Protein AF-A0A2U3ES16-F1 (afdb_monomer_lite)

Sequence (130 aa):
MNTIPASLQTTLEQHFRARTFTLFSVMTFAPAAEIDEWKTALEDMTRTGALIGVASRTLGDLFVAPPPALLAVLKNSFSGRLFRIAHVLYCAEPEEIEVWRSSLNIMHETGLLTRVLGDMYIASIPGGAA

Secondary structure (DSSP, 8-state):
-PPPPHHHHHHIIIIITTS-EEHHHHHTT--GGGHHHHHHHHHHHHHHTSSEEEEEETTEEEEE---HHHHHHHHHHSTTS-EEHHHHHTTS-TTTHHHHHHHHHHHHHTTHHHHHHTT-EE---TT---

Foldseek 3Di:
DLDQDPQLVVLCVPPPQLHKDFLVVSLVSDDPVCNVVSVVNVVVCPVVVQWDFLDADPVHTITHRQDPQLVCCCVPPPAPAADELVVSLVSDDPVCNVSSVSNVVVCVVSCVCCVSRNPRYDDDDPPDDD

Radius of gyration: 15.58 Å; chains: 1; bounding box: 40×32×39 Å

Structure (mmCIF, N/CA/C/O backbone):
data_AF-A0A2U3ES16-F1
#
_entry.id   AF-A0A2U3ES16-F1
#
loop_
_atom_site.group_PDB
_atom_site.id
_atom_site.type_symbol
_atom_site.label_atom_id
_atom_site.label_alt_id
_atom_site.label_comp_id
_atom_site.label_asym_id
_atom_site.label_entity_id
_atom_site.label_seq_id
_atom_site.pdbx_PDB_ins_code
_atom_site.Cartn_x
_atom_site.Cartn_y
_atom_site.Cartn_z
_atom_site.occupancy
_atom_site.B_iso_or_equiv
_atom_site.auth_seq_id
_atom_site.auth_comp_id
_atom_site.auth_asym_id
_atom_site.auth_atom_id
_atom_site.pdbx_PDB_model_num
ATOM 1 N N . MET A 1 1 ? -14.504 10.357 -5.309 1.00 43.78 1 MET A N 1
ATOM 2 C CA . MET A 1 1 ? -13.083 10.163 -4.959 1.00 43.78 1 MET A CA 1
ATOM 3 C C . MET A 1 1 ? -12.942 10.627 -3.528 1.00 43.78 1 MET A C 1
ATOM 5 O O . MET A 1 1 ? -13.061 11.822 -3.304 1.00 43.78 1 MET A O 1
ATOM 9 N N . ASN A 1 2 ? -12.816 9.704 -2.574 1.00 54.44 2 ASN A N 1
ATOM 10 C CA . ASN A 1 2 ? -12.474 10.083 -1.207 1.00 54.44 2 ASN A CA 1
ATOM 11 C C . ASN A 1 2 ? -10.985 10.431 -1.202 1.00 54.44 2 ASN A C 1
ATOM 13 O O . ASN A 1 2 ? -10.151 9.612 -1.585 1.00 54.44 2 ASN A O 1
ATOM 17 N N . THR A 1 3 ? -10.675 11.679 -0.879 1.00 73.44 3 THR A N 1
ATOM 18 C CA . THR A 1 3 ? -9.303 12.167 -0.749 1.00 73.44 3 THR A CA 1
ATOM 19 C C . THR A 1 3 ? -8.677 11.513 0.481 1.00 73.44 3 THR A C 1
ATOM 21 O O . THR A 1 3 ? -9.318 11.446 1.526 1.00 73.44 3 THR A O 1
ATOM 24 N N . ILE A 1 4 ? -7.450 11.002 0.363 1.00 84.62 4 ILE A N 1
ATOM 25 C CA . ILE A 1 4 ? -6.724 10.444 1.512 1.00 84.62 4 ILE A CA 1
ATOM 26 C C . ILE A 1 4 ? -6.424 11.601 2.486 1.00 84.62 4 ILE A C 1
ATOM 28 O O . ILE A 1 4 ? -5.906 12.625 2.031 1.00 84.62 4 ILE A O 1
ATOM 32 N N . PRO A 1 5 ? -6.721 11.470 3.793 1.00 90.75 5 PRO A N 1
ATOM 33 C CA . PRO A 1 5 ? -6.403 12.503 4.776 1.00 90.75 5 PRO A CA 1
ATOM 34 C C . PRO A 1 5 ? -4.904 12.813 4.784 1.00 90.75 5 PRO A C 1
ATOM 36 O O . PRO A 1 5 ? -4.073 11.902 4.790 1.00 90.75 5 PRO A O 1
ATOM 39 N N . ALA A 1 6 ? -4.538 14.096 4.811 1.00 90.69 6 ALA A N 1
ATOM 40 C CA . ALA A 1 6 ? -3.132 14.512 4.756 1.00 90.69 6 ALA A CA 1
ATOM 41 C C . ALA A 1 6 ? -2.315 13.995 5.956 1.00 90.69 6 ALA A C 1
ATOM 43 O O . ALA A 1 6 ? -1.140 13.650 5.816 1.00 90.69 6 ALA A O 1
ATOM 44 N N . SER A 1 7 ? -2.948 13.904 7.126 1.00 93.88 7 SER A N 1
ATOM 45 C CA . SER A 1 7 ? -2.394 13.312 8.347 1.00 93.88 7 SER A CA 1
ATOM 46 C C . SER A 1 7 ? -2.068 11.828 8.156 1.00 93.88 7 SER A C 1
ATOM 48 O O . SER A 1 7 ? -0.941 11.416 8.421 1.00 93.88 7 SER A O 1
ATOM 50 N N . LEU A 1 8 ? -3.003 11.047 7.600 1.00 94.12 8 LEU A N 1
ATOM 51 C CA . LEU A 1 8 ? -2.796 9.638 7.267 1.00 94.12 8 LEU A CA 1
ATOM 52 C C . LEU A 1 8 ? -1.667 9.467 6.246 1.00 94.12 8 LEU A C 1
ATOM 54 O O . LEU A 1 8 ? -0.785 8.630 6.440 1.00 94.12 8 LEU A O 1
ATOM 58 N N . GLN A 1 9 ? -1.660 10.269 5.177 1.00 91.31 9 GLN A N 1
ATOM 59 C CA . GLN A 1 9 ? -0.596 10.224 4.173 1.00 91.31 9 GLN A CA 1
ATOM 60 C C . GLN A 1 9 ? 0.775 10.498 4.808 1.00 91.31 9 GLN A C 1
ATOM 62 O O . GLN A 1 9 ? 1.714 9.727 4.608 1.00 91.31 9 GLN A O 1
ATOM 67 N N . THR A 1 10 ? 0.867 11.535 5.640 1.00 92.31 10 THR A N 1
ATOM 68 C CA . THR A 1 10 ? 2.094 11.882 6.368 1.00 92.31 10 THR A CA 1
ATOM 69 C C . THR A 1 10 ? 2.548 10.734 7.272 1.00 92.31 10 THR A C 1
ATOM 71 O O . THR A 1 10 ? 3.722 10.370 7.270 1.00 92.31 10 THR A O 1
ATOM 74 N N . THR A 1 11 ? 1.628 10.108 8.011 1.00 94.25 11 THR A N 1
ATOM 75 C CA . THR A 1 11 ? 1.933 8.957 8.871 1.00 94.25 11 THR A CA 1
ATOM 76 C C . THR A 1 11 ? 2.461 7.766 8.072 1.00 94.25 11 THR A C 1
ATOM 78 O O . THR A 1 11 ? 3.450 7.148 8.474 1.00 94.25 11 THR A O 1
ATOM 81 N N . LEU A 1 12 ? 1.845 7.451 6.929 1.00 91.69 12 LEU A N 1
ATOM 82 C CA . LEU A 1 12 ? 2.303 6.378 6.047 1.00 91.69 12 LEU A CA 1
ATOM 83 C C . LEU A 1 12 ? 3.713 6.652 5.511 1.00 91.69 12 LEU A C 1
ATOM 85 O O . LEU A 1 12 ? 4.566 5.765 5.546 1.00 91.69 12 LEU A O 1
ATOM 89 N N . GLU A 1 13 ? 3.986 7.882 5.081 1.00 88.25 13 GLU A N 1
ATOM 90 C CA . GLU A 1 13 ? 5.294 8.288 4.563 1.00 88.25 13 GLU A CA 1
ATOM 91 C C . GLU A 1 13 ? 6.390 8.307 5.640 1.00 88.25 13 GLU A C 1
ATOM 93 O O . GLU A 1 13 ? 7.529 7.921 5.370 1.00 88.25 13 GLU A O 1
ATOM 98 N N . GLN A 1 14 ? 6.067 8.720 6.866 1.00 90.56 14 GLN A N 1
ATOM 99 C CA . GLN A 1 14 ? 7.047 8.846 7.947 1.00 90.56 14 GLN A CA 1
ATOM 100 C C . GLN A 1 14 ? 7.350 7.515 8.641 1.00 90.56 14 GLN A C 1
ATOM 102 O O . GLN A 1 14 ? 8.507 7.234 8.956 1.00 90.56 14 GLN A O 1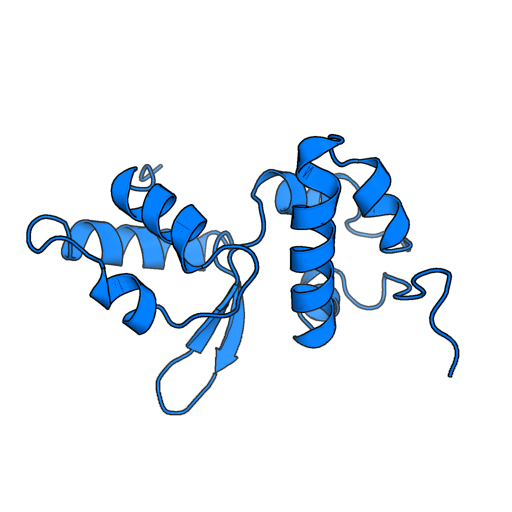
ATOM 107 N N . HIS A 1 15 ? 6.330 6.690 8.891 1.00 90.94 15 HIS A N 1
ATOM 108 C CA . HIS A 1 15 ? 6.468 5.513 9.756 1.00 90.94 15 HIS A CA 1
ATOM 109 C C . HIS A 1 15 ? 6.456 4.182 9.002 1.00 90.94 15 HIS A C 1
ATOM 111 O O . HIS A 1 15 ? 7.038 3.202 9.477 1.00 90.94 15 HIS A O 1
ATOM 117 N N . PHE A 1 16 ? 5.829 4.138 7.825 1.00 89.50 16 PHE A N 1
ATOM 118 C CA . PHE A 1 16 ? 5.506 2.886 7.133 1.00 89.50 16 PHE A CA 1
ATOM 119 C C . PHE A 1 16 ? 6.068 2.793 5.710 1.00 89.50 16 PHE A C 1
ATOM 121 O O . PHE A 1 16 ? 5.896 1.774 5.036 1.00 89.50 16 PHE A O 1
ATOM 128 N N . ARG A 1 17 ? 6.785 3.826 5.257 1.00 82.38 17 ARG A N 1
ATOM 129 C CA . ARG A 1 17 ? 7.421 3.867 3.940 1.00 82.38 17 ARG A CA 1
ATOM 130 C C . ARG A 1 17 ? 8.362 2.688 3.749 1.00 82.38 17 ARG A C 1
ATOM 132 O O . ARG A 1 17 ? 9.253 2.466 4.566 1.00 82.38 17 ARG A O 1
ATOM 139 N N . ALA A 1 18 ? 8.173 1.980 2.634 1.00 75.56 18 ALA A N 1
ATOM 140 C CA . ALA A 1 18 ? 8.962 0.810 2.260 1.00 75.56 18 ALA A CA 1
ATOM 141 C C . ALA A 1 18 ? 9.119 -0.179 3.430 1.00 75.56 18 ALA A C 1
ATOM 143 O O . ALA A 1 18 ? 10.219 -0.611 3.761 1.00 75.56 18 ALA A O 1
ATOM 144 N N . ARG A 1 19 ? 8.010 -0.495 4.107 1.00 84.25 19 ARG A N 1
ATOM 145 C CA . ARG A 1 19 ? 7.924 -1.528 5.145 1.00 84.25 19 ARG A CA 1
ATOM 146 C C . ARG A 1 19 ? 6.571 -2.220 5.057 1.00 84.25 19 ARG A C 1
ATOM 148 O O . ARG A 1 19 ? 5.601 -1.647 4.566 1.00 84.25 19 ARG A O 1
ATOM 155 N N . THR A 1 20 ? 6.501 -3.455 5.544 1.00 88.44 20 THR A N 1
ATOM 156 C CA . THR A 1 20 ? 5.217 -4.127 5.769 1.00 88.44 20 THR A CA 1
ATOM 157 C C . THR A 1 20 ? 4.599 -3.650 7.077 1.00 88.44 20 THR A C 1
ATOM 159 O O . THR A 1 20 ? 5.316 -3.510 8.069 1.00 88.44 20 THR A O 1
ATOM 162 N N . PHE A 1 21 ? 3.283 -3.484 7.118 1.00 91.88 21 PHE A N 1
ATOM 163 C CA . PHE A 1 21 ? 2.568 -3.041 8.316 1.00 91.88 21 PHE A CA 1
ATOM 164 C C . PHE A 1 21 ? 1.165 -3.633 8.396 1.00 91.88 21 PHE A C 1
ATOM 166 O O . PHE A 1 21 ? 0.649 -4.155 7.413 1.00 91.88 21 PHE A O 1
ATOM 173 N N . THR A 1 22 ? 0.535 -3.551 9.566 1.00 92.81 22 THR A N 1
ATOM 174 C CA . THR A 1 22 ? -0.890 -3.880 9.729 1.00 92.81 22 THR A CA 1
ATOM 175 C C . THR A 1 22 ? -1.713 -2.598 9.797 1.00 92.81 22 THR A C 1
ATOM 177 O O . THR A 1 22 ? -1.220 -1.572 10.274 1.00 92.81 22 THR A O 1
ATOM 180 N N . LEU A 1 23 ? -2.986 -2.641 9.389 1.00 92.56 23 LEU A N 1
ATOM 181 C CA . LEU A 1 23 ? -3.880 -1.485 9.558 1.00 92.56 23 LEU A CA 1
ATOM 182 C C . LEU A 1 23 ? -3.977 -1.073 11.032 1.00 92.56 23 LEU A C 1
ATOM 184 O O . LEU A 1 23 ? -3.962 0.111 11.342 1.00 92.56 23 LEU A O 1
ATOM 188 N N . PHE A 1 24 ? -3.961 -2.049 11.947 1.00 91.62 24 PHE A N 1
ATOM 189 C CA . PHE A 1 24 ? -3.904 -1.790 13.384 1.00 91.62 24 PHE A CA 1
ATOM 190 C C . PHE A 1 24 ? -2.696 -0.925 13.773 1.00 91.62 24 PHE A C 1
ATOM 192 O O . PHE A 1 24 ? -2.865 0.055 14.489 1.00 91.62 24 PHE A O 1
ATOM 199 N N . SER A 1 25 ? -1.497 -1.239 13.268 1.00 93.00 25 SER A N 1
ATOM 200 C CA . SER A 1 25 ? -0.296 -0.448 13.566 1.00 93.00 25 SER A CA 1
ATOM 201 C C . SER A 1 25 ? -0.352 0.975 13.009 1.00 93.00 25 SER A C 1
ATOM 203 O O . SER A 1 25 ? 0.213 1.876 13.612 1.00 93.00 25 SER A O 1
ATOM 205 N N . VAL A 1 26 ? -1.063 1.211 11.902 1.00 94.31 26 VAL A N 1
ATOM 206 C CA . VAL A 1 26 ? -1.296 2.574 11.399 1.00 94.31 26 VAL A CA 1
ATOM 207 C C . VAL A 1 26 ? -2.264 3.309 12.322 1.00 94.31 26 VAL A C 1
ATOM 209 O O . VAL A 1 26 ? -2.005 4.438 12.728 1.00 94.31 26 VAL A O 1
ATOM 212 N N . MET A 1 27 ? -3.343 2.639 12.732 1.00 93.94 27 MET A N 1
ATOM 213 C CA . MET A 1 27 ? -4.376 3.225 13.587 1.00 93.94 27 MET A CA 1
ATOM 214 C C . MET A 1 27 ? -3.876 3.642 14.975 1.00 93.94 27 MET A C 1
ATOM 216 O O . MET A 1 27 ? -4.497 4.505 15.587 1.00 93.94 27 MET A O 1
ATOM 220 N N . THR A 1 28 ? -2.747 3.118 15.473 1.00 94.81 28 THR A N 1
ATOM 221 C CA . THR A 1 28 ? -2.157 3.597 16.740 1.00 94.81 28 THR A CA 1
ATOM 222 C C . THR A 1 28 ? -1.652 5.041 16.671 1.00 94.81 28 THR A C 1
ATOM 224 O O . THR A 1 28 ? -1.409 5.641 17.714 1.00 94.81 28 THR A O 1
ATOM 227 N N . PHE A 1 29 ? -1.491 5.597 15.467 1.00 95.19 29 PHE A N 1
ATOM 228 C CA . PHE A 1 29 ? -1.104 6.992 15.240 1.00 95.19 29 PHE A CA 1
ATOM 229 C C . PHE A 1 29 ? -2.300 7.911 14.955 1.00 95.19 29 PHE A C 1
ATOM 231 O O . PHE A 1 29 ? -2.115 9.123 14.865 1.00 95.19 29 PHE A O 1
ATOM 238 N N . ALA A 1 30 ? -3.510 7.361 14.807 1.00 94.06 30 ALA A N 1
ATOM 239 C CA . ALA A 1 30 ? -4.684 8.131 14.416 1.00 94.06 30 ALA A CA 1
ATOM 240 C C . ALA A 1 30 ? -5.083 9.132 15.517 1.00 94.06 30 ALA A C 1
ATOM 242 O O . ALA A 1 30 ? -5.344 8.718 16.654 1.00 94.06 30 ALA A O 1
ATOM 243 N N . PRO A 1 31 ? -5.195 10.438 15.207 1.00 93.88 31 PRO A N 1
ATOM 244 C CA . PRO A 1 31 ? -5.818 11.393 16.113 1.00 93.88 31 PRO A CA 1
ATOM 245 C C . PRO A 1 31 ? -7.256 10.967 16.420 1.00 93.88 31 PRO A C 1
ATOM 247 O O . PRO A 1 31 ? -7.984 10.547 15.523 1.00 93.88 31 PRO A O 1
ATOM 250 N N . ALA A 1 32 ? -7.700 11.123 17.670 1.00 92.88 32 ALA A N 1
ATOM 251 C CA . ALA A 1 32 ? -9.030 10.669 18.095 1.00 92.88 32 ALA A CA 1
ATOM 252 C C . ALA A 1 32 ? -10.178 11.239 17.237 1.00 92.88 32 ALA A C 1
ATOM 254 O O . ALA A 1 32 ? -11.161 10.545 16.992 1.00 92.88 32 ALA A O 1
ATOM 255 N N . ALA A 1 33 ? -10.032 12.477 16.755 1.00 93.75 33 ALA A N 1
ATOM 256 C CA . ALA A 1 33 ? -11.014 13.146 15.902 1.00 93.75 33 ALA A CA 1
ATOM 257 C C . ALA A 1 33 ? -11.078 12.592 14.463 1.00 93.75 33 ALA A C 1
ATOM 259 O O . ALA A 1 33 ? -12.059 12.837 13.772 1.00 93.75 33 ALA A O 1
ATOM 260 N N . GLU A 1 34 ? -10.061 11.849 14.019 1.00 94.38 34 GLU A N 1
ATOM 261 C CA . GLU A 1 34 ? -9.903 11.397 12.629 1.00 94.38 34 GLU A CA 1
ATOM 262 C C . GLU A 1 34 ? -10.001 9.870 12.479 1.00 94.38 34 GLU A C 1
ATOM 264 O O . GLU A 1 34 ? -9.854 9.346 11.377 1.00 94.38 34 GLU A O 1
ATOM 269 N N . ILE A 1 35 ? -10.262 9.130 13.565 1.00 93.94 35 ILE A N 1
ATOM 270 C CA . ILE A 1 35 ? -10.270 7.656 13.569 1.00 93.94 35 ILE A CA 1
ATOM 271 C C . ILE A 1 35 ? -11.173 7.078 12.472 1.00 93.94 35 ILE A C 1
ATOM 273 O O . ILE A 1 35 ? -10.761 6.167 11.754 1.00 93.94 35 ILE A O 1
ATOM 277 N N . ASP A 1 36 ? -12.401 7.575 12.338 1.00 93.75 36 ASP A N 1
ATOM 278 C CA . ASP A 1 36 ? -13.358 7.019 11.375 1.00 93.75 36 ASP A CA 1
ATOM 279 C C . ASP A 1 36 ? -13.039 7.431 9.932 1.00 93.75 36 ASP A C 1
ATOM 281 O O . ASP A 1 36 ? -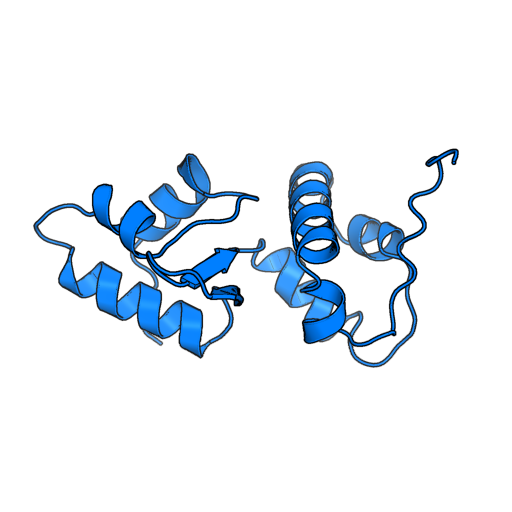13.256 6.655 8.996 1.00 93.75 36 ASP A O 1
ATOM 285 N N . GLU A 1 37 ? -12.433 8.605 9.752 1.00 93.94 37 GLU A N 1
ATOM 286 C CA . GLU A 1 37 ? -11.926 9.055 8.457 1.00 93.94 37 GLU A CA 1
ATOM 287 C C . GLU A 1 37 ? -10.746 8.186 8.007 1.00 93.94 37 GLU A C 1
ATOM 289 O O . GLU A 1 37 ? -10.723 7.707 6.873 1.00 93.94 37 GLU A O 1
ATOM 294 N N . TRP A 1 38 ? -9.812 7.888 8.916 1.00 95.62 38 TRP A N 1
ATOM 295 C CA . TRP A 1 38 ? -8.681 7.004 8.648 1.00 95.62 38 TRP A CA 1
ATOM 296 C C . TRP A 1 38 ? -9.131 5.585 8.321 1.00 95.62 38 TRP A C 1
ATOM 298 O O . TRP A 1 38 ? -8.630 5.010 7.360 1.00 95.62 38 TRP A O 1
ATOM 308 N N . LYS A 1 39 ? -10.096 5.024 9.061 1.00 93.19 39 LYS A N 1
ATOM 309 C CA . LYS A 1 39 ? -10.664 3.703 8.738 1.00 93.19 39 LYS A CA 1
ATOM 310 C C . LYS A 1 39 ? -11.229 3.679 7.322 1.00 93.19 39 LYS A C 1
ATOM 312 O O . LYS A 1 39 ? -10.847 2.822 6.531 1.00 93.19 39 LYS A O 1
ATOM 317 N N . THR A 1 40 ? -12.072 4.660 6.996 1.00 93.62 40 THR A N 1
ATOM 318 C CA . THR A 1 40 ? -12.690 4.774 5.669 1.00 93.62 40 THR A CA 1
ATOM 319 C C . THR A 1 40 ? -11.626 4.903 4.580 1.00 93.62 40 THR A C 1
ATOM 321 O O . THR A 1 40 ? -11.699 4.229 3.556 1.00 93.62 40 THR A O 1
ATOM 324 N N . ALA A 1 41 ? -10.602 5.730 4.804 1.00 93.12 41 ALA A N 1
ATOM 325 C CA . ALA A 1 41 ? -9.514 5.926 3.856 1.00 93.12 41 ALA A CA 1
ATOM 326 C C . ALA A 1 41 ? -8.669 4.658 3.668 1.00 93.12 41 ALA A C 1
ATOM 328 O O . ALA A 1 41 ? -8.375 4.291 2.534 1.00 93.12 41 ALA A O 1
ATOM 329 N N . LEU A 1 42 ? -8.313 3.959 4.749 1.00 93.00 42 LEU A N 1
ATOM 330 C CA . LEU A 1 42 ? -7.555 2.708 4.688 1.00 93.00 42 LEU A CA 1
ATOM 331 C C . LEU A 1 42 ? -8.329 1.617 3.936 1.00 93.00 42 LEU A C 1
ATOM 333 O O . LEU A 1 42 ? -7.751 0.951 3.078 1.00 93.00 42 LEU A O 1
ATOM 337 N N . GLU A 1 43 ? -9.633 1.481 4.187 1.00 91.38 43 GLU A N 1
ATOM 338 C CA . GLU A 1 43 ? -10.508 0.571 3.437 1.00 91.38 43 GLU A CA 1
ATOM 339 C C . GLU A 1 43 ? -10.548 0.924 1.941 1.00 91.38 43 GLU A C 1
ATOM 341 O O . GLU A 1 43 ? -10.397 0.045 1.083 1.00 91.38 43 GLU A O 1
ATOM 346 N N . ASP A 1 44 ? -10.679 2.212 1.606 1.00 90.81 44 ASP A N 1
ATOM 347 C CA . ASP A 1 44 ? -10.650 2.692 0.222 1.00 90.81 44 ASP A CA 1
ATOM 348 C C . ASP A 1 44 ? -9.303 2.411 -0.457 1.00 90.81 44 ASP A C 1
ATOM 350 O O . ASP A 1 44 ? -9.258 1.973 -1.612 1.00 90.81 44 ASP A O 1
ATOM 354 N N . MET A 1 45 ? -8.194 2.617 0.254 1.00 90.50 45 MET A N 1
ATOM 355 C CA . MET A 1 45 ? -6.853 2.357 -0.259 1.00 90.50 45 MET A CA 1
ATOM 356 C C . MET A 1 45 ? -6.609 0.863 -0.499 1.00 90.50 45 MET A C 1
ATOM 358 O O . MET A 1 45 ? -5.997 0.502 -1.506 1.00 90.50 45 MET A O 1
ATOM 362 N N . THR A 1 46 ? -7.109 -0.019 0.370 1.00 89.06 46 THR A N 1
ATOM 363 C CA . THR A 1 46 ? -7.067 -1.470 0.137 1.00 89.06 46 THR A CA 1
ATOM 364 C C . THR A 1 46 ? -7.911 -1.851 -1.078 1.00 89.06 46 THR A C 1
ATOM 366 O O . THR A 1 46 ? -7.444 -2.582 -1.951 1.00 89.06 46 THR A O 1
ATOM 369 N N . ARG A 1 47 ? -9.128 -1.307 -1.200 1.00 85.69 47 ARG A N 1
ATOM 370 C CA . ARG A 1 47 ? -10.039 -1.593 -2.321 1.00 85.69 47 ARG A CA 1
ATOM 371 C C . ARG A 1 47 ? -9.494 -1.127 -3.674 1.00 85.69 47 ARG A C 1
ATOM 373 O O . ARG A 1 47 ? -9.688 -1.799 -4.681 1.00 85.69 47 ARG A O 1
ATOM 380 N N . THR A 1 48 ? -8.826 0.023 -3.710 1.00 82.12 48 THR A N 1
ATOM 381 C CA . THR A 1 48 ? -8.232 0.596 -4.934 1.00 82.12 48 THR A CA 1
ATOM 382 C C . THR A 1 48 ? -6.853 0.014 -5.267 1.00 82.12 48 THR A C 1
ATOM 384 O O . THR A 1 48 ? -6.299 0.297 -6.334 1.00 82.12 48 THR A O 1
ATOM 387 N N . GLY A 1 49 ? -6.295 -0.818 -4.380 1.00 78.19 49 GLY A N 1
ATOM 388 C CA . GLY A 1 49 ? -4.969 -1.415 -4.530 1.00 78.19 49 GLY A CA 1
ATOM 389 C C . GLY A 1 49 ? -3.817 -0.431 -4.311 1.00 78.19 49 GLY A C 1
ATOM 390 O O . GLY A 1 49 ? -2.714 -0.678 -4.797 1.00 78.19 49 GLY A O 1
ATOM 391 N N . ALA A 1 50 ? -4.064 0.685 -3.619 1.00 84.69 50 ALA A N 1
ATOM 392 C CA . ALA A 1 50 ? -3.016 1.570 -3.109 1.00 84.69 50 ALA A CA 1
ATOM 393 C C . ALA A 1 50 ? -2.301 0.943 -1.898 1.00 84.69 50 ALA A C 1
ATOM 395 O O . ALA A 1 50 ? -1.089 1.088 -1.749 1.00 84.69 50 ALA A O 1
ATOM 396 N N . LEU A 1 51 ? -3.043 0.191 -1.075 1.00 88.25 51 LEU A N 1
ATOM 397 C CA . LEU A 1 51 ? -2.493 -0.754 -0.106 1.00 88.25 51 LEU A CA 1
ATOM 398 C C . LEU A 1 51 ? -2.635 -2.163 -0.652 1.00 88.25 51 LEU A C 1
ATOM 400 O O . LEU A 1 51 ? -3.731 -2.586 -1.019 1.00 88.25 51 LEU A O 1
ATOM 404 N N . ILE A 1 52 ? -1.533 -2.904 -0.676 1.00 84.56 52 ILE A N 1
ATOM 405 C CA . ILE A 1 52 ? -1.529 -4.251 -1.234 1.00 84.56 52 ILE A CA 1
ATOM 406 C C . ILE A 1 52 ? -1.273 -5.257 -0.119 1.00 84.56 52 ILE A C 1
ATOM 408 O O . ILE A 1 52 ? -0.240 -5.206 0.548 1.00 84.56 52 ILE A O 1
ATOM 412 N N . GLY A 1 53 ? -2.233 -6.160 0.088 1.00 85.50 53 GLY A N 1
ATOM 413 C CA . GLY A 1 53 ? -2.120 -7.247 1.056 1.00 85.50 53 GLY A CA 1
ATOM 414 C C . GLY A 1 53 ? -1.063 -8.261 0.619 1.00 85.50 53 GLY A C 1
ATOM 415 O O . GLY A 1 53 ? -1.135 -8.815 -0.480 1.00 85.50 53 GLY A O 1
ATOM 416 N N . VAL A 1 54 ? -0.077 -8.513 1.477 1.00 85.12 54 VAL A N 1
ATOM 417 C CA . VAL A 1 54 ? 1.039 -9.426 1.189 1.00 85.12 54 VAL A CA 1
ATOM 418 C C . VAL A 1 54 ? 0.884 -10.773 1.887 1.00 85.12 54 VAL A C 1
ATOM 420 O O . VAL A 1 54 ? 1.139 -11.814 1.280 1.00 85.12 54 VAL A O 1
ATOM 423 N N . ALA A 1 55 ? 0.388 -10.785 3.123 1.00 83.38 55 ALA A N 1
ATOM 424 C CA . ALA A 1 55 ? 0.163 -12.006 3.889 1.00 83.38 55 ALA A CA 1
ATOM 425 C C . ALA A 1 55 ? -0.946 -11.804 4.921 1.00 83.38 55 ALA A C 1
ATOM 427 O O . ALA A 1 55 ? -1.034 -10.737 5.520 1.00 83.38 55 ALA A O 1
ATOM 428 N N . SER A 1 56 ? -1.729 -12.849 5.180 1.00 85.69 56 SER A N 1
ATOM 429 C CA . SER A 1 56 ? -2.643 -12.875 6.322 1.00 85.69 56 SER A CA 1
ATOM 430 C C . SER A 1 56 ? -1.951 -13.512 7.523 1.00 85.69 56 SER A C 1
ATOM 432 O O . SER A 1 56 ? -1.247 -14.516 7.377 1.00 85.69 56 SER A O 1
ATOM 434 N N . ARG A 1 57 ? -2.098 -12.912 8.706 1.00 82.50 57 ARG A N 1
ATOM 435 C CA . ARG A 1 57 ? -1.549 -13.428 9.967 1.00 82.50 57 ARG A CA 1
ATOM 436 C C . ARG A 1 57 ? -2.617 -13.414 11.052 1.00 82.50 57 ARG A C 1
ATOM 438 O O . ARG A 1 57 ? -3.608 -12.701 10.963 1.00 82.50 57 ARG A O 1
ATOM 445 N N . THR A 1 58 ? -2.359 -14.146 12.133 1.00 78.69 58 THR A N 1
ATOM 446 C CA . THR A 1 58 ? -3.268 -14.266 13.284 1.00 78.69 58 THR A CA 1
ATOM 447 C C . THR A 1 58 ? -3.664 -12.918 13.896 1.00 78.69 58 THR A C 1
ATOM 449 O O . THR A 1 58 ? -4.766 -12.784 14.409 1.00 78.69 58 THR A O 1
ATOM 452 N N . LEU A 1 59 ? -2.776 -11.917 13.841 1.00 74.50 59 LEU A N 1
ATOM 453 C CA . LEU A 1 59 ? -2.993 -10.578 14.409 1.00 74.50 59 LEU A CA 1
ATOM 454 C C . LEU A 1 59 ? -3.392 -9.526 13.360 1.00 74.50 59 LEU A C 1
ATOM 456 O O . LEU A 1 59 ? -3.336 -8.328 13.633 1.00 74.50 59 LEU A O 1
ATOM 460 N N . GLY A 1 60 ? -3.775 -9.968 12.163 1.00 83.56 60 GLY A N 1
ATOM 461 C CA . GLY A 1 60 ? -4.209 -9.112 11.067 1.00 83.56 60 GLY A CA 1
ATOM 462 C C . GLY A 1 60 ? -3.366 -9.269 9.809 1.00 83.56 60 GLY A C 1
ATOM 463 O O . GLY A 1 60 ? -2.282 -9.860 9.810 1.00 83.56 60 GLY A O 1
ATOM 464 N N . ASP A 1 61 ? -3.891 -8.719 8.722 1.00 89.25 61 ASP A N 1
ATOM 465 C CA . ASP A 1 61 ? -3.237 -8.751 7.424 1.00 89.25 61 ASP A CA 1
ATOM 466 C C . ASP A 1 61 ? -2.065 -7.768 7.373 1.00 89.25 61 ASP A C 1
ATOM 468 O O . ASP A 1 61 ? -2.112 -6.656 7.911 1.00 89.25 61 ASP A O 1
ATOM 472 N N . LEU A 1 62 ? -0.995 -8.206 6.717 1.00 90.44 62 LEU A N 1
ATOM 473 C CA . LEU A 1 62 ? 0.145 -7.379 6.375 1.00 90.44 62 LEU A CA 1
ATOM 474 C C . LEU A 1 62 ? -0.084 -6.726 5.023 1.00 90.44 62 LEU A C 1
ATOM 476 O O . LEU A 1 62 ? -0.400 -7.394 4.037 1.00 90.44 62 LEU A O 1
ATOM 480 N N . PHE A 1 63 ? 0.180 -5.431 4.982 1.00 90.56 63 PHE A N 1
ATOM 481 C CA . PHE A 1 63 ? 0.095 -4.586 3.810 1.00 90.56 63 PHE A CA 1
ATOM 482 C C . PHE A 1 63 ? 1.445 -3.961 3.509 1.00 90.56 63 PHE A C 1
ATOM 484 O O . PHE A 1 63 ? 2.292 -3.798 4.390 1.00 90.56 63 PHE A O 1
ATOM 491 N N . VAL A 1 64 ? 1.610 -3.573 2.253 1.00 88.44 64 VAL A N 1
ATOM 492 C CA . VAL A 1 64 ? 2.628 -2.621 1.817 1.00 88.44 64 VAL A CA 1
ATOM 493 C C . VAL A 1 64 ? 1.943 -1.451 1.123 1.00 88.44 64 VAL A C 1
ATOM 495 O O . VAL A 1 64 ? 0.912 -1.631 0.469 1.00 88.44 64 VAL A O 1
ATOM 498 N N . ALA A 1 65 ? 2.539 -0.268 1.248 1.00 88.31 65 ALA A N 1
ATOM 499 C CA . ALA A 1 65 ? 2.160 0.937 0.517 1.00 88.31 65 ALA A CA 1
ATOM 500 C C . ALA A 1 65 ? 3.313 1.324 -0.422 1.00 88.31 65 ALA A C 1
ATOM 502 O O . ALA A 1 65 ? 4.228 2.041 -0.003 1.00 88.31 65 ALA A O 1
ATOM 503 N N . PRO A 1 66 ? 3.351 0.805 -1.661 1.00 83.94 66 PRO A N 1
ATOM 504 C CA . PRO A 1 66 ? 4.386 1.190 -2.607 1.00 83.94 66 PRO A CA 1
ATOM 505 C C . PRO A 1 66 ? 4.183 2.650 -3.047 1.00 83.94 66 PRO A C 1
ATOM 507 O O . PRO A 1 66 ? 3.045 3.127 -3.065 1.00 83.94 66 PRO A O 1
ATOM 510 N N . PRO A 1 67 ? 5.250 3.361 -3.450 1.00 84.88 67 PRO A N 1
ATOM 511 C CA . PRO A 1 67 ? 5.132 4.710 -3.987 1.00 84.88 67 PRO A CA 1
ATOM 512 C C . PRO A 1 67 ? 4.100 4.771 -5.128 1.00 84.88 67 PRO A C 1
ATOM 514 O O . PRO A 1 67 ? 4.151 3.928 -6.031 1.00 84.88 67 PRO A O 1
ATOM 517 N N . PRO A 1 68 ? 3.190 5.763 -5.145 1.00 82.25 68 PRO A N 1
ATOM 518 C CA . PRO A 1 68 ? 2.191 5.887 -6.207 1.00 82.25 68 PRO A CA 1
ATOM 519 C C . PRO A 1 68 ? 2.809 5.963 -7.609 1.00 82.25 68 PRO A C 1
ATOM 521 O O . PRO A 1 68 ? 2.302 5.331 -8.536 1.00 82.25 68 PRO A O 1
ATOM 524 N N . ALA A 1 69 ? 3.937 6.668 -7.750 1.00 85.31 69 ALA A N 1
ATOM 525 C CA . ALA A 1 69 ? 4.684 6.766 -9.003 1.00 85.31 69 ALA A CA 1
ATOM 526 C C . ALA A 1 69 ? 5.220 5.398 -9.465 1.00 85.31 69 ALA A C 1
ATOM 528 O O . ALA A 1 69 ? 5.033 5.020 -10.623 1.00 85.31 69 ALA A O 1
ATOM 529 N N . LEU A 1 70 ? 5.767 4.598 -8.540 1.00 86.00 70 LEU A N 1
ATOM 530 C CA . LEU A 1 70 ? 6.203 3.229 -8.823 1.00 86.00 70 LEU A CA 1
ATOM 531 C C . LEU A 1 70 ? 5.029 2.358 -9.296 1.00 86.00 70 LEU A C 1
ATOM 533 O O . LEU A 1 70 ? 5.151 1.651 -10.295 1.00 86.00 70 LEU A O 1
ATOM 537 N N . LEU A 1 71 ? 3.877 2.416 -8.617 1.00 80.62 71 LEU A N 1
ATOM 538 C CA . LEU A 1 71 ? 2.687 1.662 -9.031 1.00 80.62 71 LEU A CA 1
ATOM 539 C C . LEU A 1 71 ? 2.190 2.077 -10.416 1.00 80.62 71 LEU A C 1
ATOM 541 O O . LEU A 1 71 ? 1.808 1.212 -11.205 1.00 80.62 71 LEU A O 1
ATOM 545 N N . ALA A 1 72 ? 2.196 3.375 -10.716 1.00 83.19 72 ALA A N 1
ATOM 546 C CA . ALA A 1 72 ? 1.811 3.885 -12.025 1.00 83.19 72 ALA A CA 1
ATOM 547 C C . ALA A 1 72 ? 2.748 3.358 -13.121 1.00 83.19 72 ALA A C 1
ATOM 549 O O . ALA A 1 72 ? 2.271 2.860 -14.141 1.00 83.19 72 ALA A O 1
ATOM 550 N N . VAL A 1 73 ? 4.064 3.381 -12.890 1.00 85.44 73 VAL A N 1
ATOM 551 C CA . VAL A 1 73 ? 5.057 2.839 -13.828 1.00 85.44 73 VAL A CA 1
ATOM 552 C C . VAL A 1 73 ? 4.883 1.335 -14.024 1.00 85.44 73 VAL A C 1
ATOM 554 O O . VAL A 1 73 ? 4.840 0.870 -15.162 1.00 85.44 73 VAL A O 1
ATOM 557 N N . LEU A 1 74 ? 4.721 0.564 -12.946 1.00 80.31 74 LEU A N 1
ATOM 558 C CA . LEU A 1 74 ? 4.511 -0.882 -13.040 1.00 80.31 74 LEU A CA 1
ATOM 559 C C . LEU A 1 74 ? 3.246 -1.228 -13.840 1.00 80.31 74 LEU A C 1
ATOM 561 O O . LEU A 1 74 ? 3.289 -2.099 -14.708 1.00 80.31 74 LEU A O 1
ATOM 565 N N . LYS A 1 75 ? 2.134 -0.524 -13.594 1.00 76.81 75 LYS A N 1
ATOM 566 C CA . LYS A 1 75 ? 0.863 -0.751 -14.302 1.00 76.81 75 LYS A CA 1
ATOM 567 C C . LYS A 1 75 ? 0.926 -0.335 -15.773 1.00 76.81 75 LYS A C 1
ATOM 569 O O . LYS A 1 75 ? 0.449 -1.080 -16.624 1.00 76.81 75 LYS A O 1
ATOM 574 N N . ASN A 1 76 ? 1.504 0.825 -16.077 1.00 80.12 76 ASN A N 1
ATOM 575 C CA . ASN A 1 76 ? 1.430 1.417 -17.416 1.00 80.12 76 ASN A CA 1
ATOM 576 C C . ASN A 1 76 ? 2.546 0.945 -18.354 1.00 80.12 76 ASN A C 1
ATOM 578 O O . ASN A 1 76 ? 2.314 0.800 -19.551 1.00 80.12 76 ASN A O 1
ATOM 582 N N . SER A 1 77 ? 3.747 0.710 -17.823 1.00 77.81 77 SER A N 1
ATOM 583 C CA . SER A 1 77 ? 4.949 0.480 -18.637 1.00 77.81 77 SER A CA 1
ATOM 584 C C . SER A 1 77 ? 5.406 -0.977 -18.651 1.00 77.81 77 SER A C 1
ATOM 586 O O . SER A 1 77 ? 6.138 -1.378 -19.555 1.00 77.81 77 SER A O 1
ATOM 588 N N . PHE A 1 78 ? 4.985 -1.772 -17.665 1.00 74.69 78 PHE A N 1
ATOM 589 C CA . PHE A 1 78 ? 5.518 -3.118 -17.441 1.00 74.69 78 PHE A CA 1
ATOM 590 C C . PHE A 1 78 ? 4.447 -4.212 -17.323 1.00 74.69 78 PHE A C 1
ATOM 592 O O . PHE A 1 78 ? 4.781 -5.385 -17.152 1.00 74.69 78 PHE A O 1
ATOM 599 N N . SER A 1 79 ? 3.163 -3.875 -17.472 1.00 67.81 79 SER A N 1
ATOM 600 C CA . SER A 1 79 ? 2.104 -4.881 -17.550 1.00 67.81 79 SER A CA 1
ATOM 601 C C . SER A 1 79 ? 2.163 -5.641 -18.887 1.00 67.81 79 SER A C 1
ATOM 603 O O . SER A 1 79 ? 2.272 -5.056 -19.965 1.00 67.81 79 SER A O 1
ATOM 605 N N . GLY A 1 80 ? 2.121 -6.976 -18.828 1.00 65.50 80 GLY A N 1
ATOM 606 C CA . GLY A 1 80 ? 2.003 -7.834 -20.016 1.00 65.50 80 GLY A CA 1
ATOM 607 C C . GLY A 1 80 ? 3.282 -8.059 -20.835 1.00 65.50 80 GLY A C 1
ATOM 608 O O . GLY A 1 80 ? 3.187 -8.536 -21.966 1.00 65.50 80 GLY A O 1
ATOM 609 N N . ARG A 1 81 ? 4.474 -7.718 -20.321 1.00 68.62 81 ARG A N 1
ATOM 610 C CA . ARG A 1 81 ? 5.764 -7.959 -20.999 1.00 68.62 81 ARG A CA 1
ATOM 611 C C . ARG A 1 81 ? 6.836 -8.402 -20.010 1.00 68.62 81 ARG A C 1
ATOM 613 O O . ARG A 1 81 ? 6.824 -7.967 -18.870 1.00 68.62 81 ARG A O 1
ATOM 620 N N . LEU A 1 82 ? 7.789 -9.217 -20.469 1.00 70.69 82 LEU A N 1
ATOM 621 C CA . LEU A 1 82 ? 8.966 -9.604 -19.685 1.00 70.69 82 LEU A CA 1
ATOM 622 C C . LEU A 1 82 ? 9.902 -8.408 -19.469 1.00 70.69 82 LEU A C 1
ATOM 624 O O . LEU A 1 82 ? 10.307 -7.759 -20.435 1.00 70.69 82 LEU A O 1
ATOM 628 N N . PHE A 1 83 ? 10.302 -8.149 -18.224 1.00 72.44 83 PHE A N 1
ATOM 629 C CA . PHE A 1 83 ? 11.252 -7.081 -17.902 1.00 72.44 83 PHE A CA 1
ATOM 630 C C . PHE A 1 83 ? 12.213 -7.448 -16.762 1.00 72.44 83 PHE A C 1
ATOM 632 O O . PHE A 1 83 ? 12.030 -8.424 -16.038 1.00 72.44 83 PHE A O 1
ATOM 639 N N . ARG A 1 84 ? 13.288 -6.668 -16.608 1.00 75.56 84 ARG A N 1
ATOM 640 C CA . ARG A 1 84 ? 14.208 -6.773 -15.464 1.00 75.56 84 ARG A CA 1
ATOM 641 C C . ARG A 1 84 ? 13.820 -5.737 -14.423 1.00 75.56 84 ARG A C 1
ATOM 643 O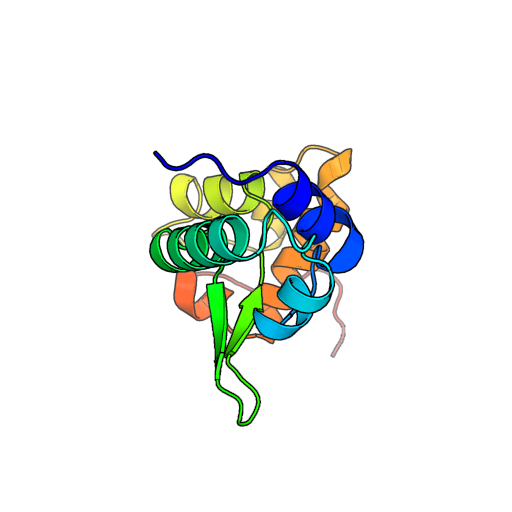 O . ARG A 1 84 ? 13.564 -4.599 -14.800 1.00 75.56 84 ARG A O 1
ATOM 650 N N . ILE A 1 85 ? 13.868 -6.078 -13.133 1.00 72.00 85 ILE A N 1
ATOM 651 C CA . ILE A 1 85 ? 13.574 -5.116 -12.048 1.00 72.00 85 ILE A CA 1
ATOM 652 C C . ILE A 1 85 ? 14.436 -3.846 -12.180 1.00 72.00 85 ILE A C 1
ATOM 654 O O . ILE A 1 85 ? 13.940 -2.739 -11.994 1.00 72.00 85 ILE A O 1
ATOM 658 N N . ALA A 1 86 ? 15.696 -3.989 -12.608 1.00 76.12 86 ALA A N 1
ATOM 659 C CA . ALA A 1 86 ? 16.587 -2.861 -12.884 1.00 76.12 86 ALA A CA 1
ATOM 660 C C . ALA A 1 86 ? 16.020 -1.861 -13.913 1.00 76.12 86 ALA A C 1
ATOM 662 O O . ALA A 1 86 ? 16.301 -0.673 -13.816 1.00 76.12 86 ALA A O 1
ATOM 663 N N . HIS A 1 87 ? 15.192 -2.310 -14.864 1.00 82.44 87 HIS A N 1
ATOM 664 C CA . HIS A 1 87 ? 14.564 -1.423 -15.844 1.00 82.44 87 HIS A CA 1
ATOM 665 C C . HIS A 1 87 ? 13.507 -0.508 -15.231 1.00 82.44 87 HIS A C 1
ATOM 667 O O . HIS A 1 87 ? 13.313 0.595 -15.727 1.00 82.44 87 HIS A O 1
ATOM 673 N N . VAL A 1 88 ? 12.863 -0.932 -14.141 1.00 83.31 88 VAL A N 1
ATOM 674 C CA . VAL A 1 88 ? 11.902 -0.087 -13.421 1.00 83.31 88 VAL A CA 1
ATOM 675 C C . VAL A 1 88 ? 12.621 1.089 -12.765 1.00 83.31 88 VAL A C 1
ATOM 677 O O . VAL A 1 88 ? 12.109 2.202 -12.776 1.00 83.31 88 VAL A O 1
ATOM 680 N N . LEU A 1 89 ? 13.835 0.865 -12.251 1.00 85.25 89 LEU A N 1
ATOM 681 C CA . LEU A 1 89 ? 14.635 1.913 -11.613 1.00 85.25 89 LEU A CA 1
ATOM 682 C C . LEU A 1 89 ? 15.119 2.987 -12.597 1.00 85.25 89 LEU A C 1
ATOM 684 O O . LEU A 1 89 ? 15.361 4.106 -12.167 1.00 85.25 89 LEU A O 1
ATOM 688 N N . TYR A 1 90 ? 15.216 2.692 -13.900 1.00 86.12 90 TYR A N 1
ATOM 689 C CA . TYR A 1 90 ? 15.517 3.717 -14.912 1.00 86.12 90 TYR A CA 1
ATOM 690 C C . TYR A 1 90 ? 14.360 4.696 -15.147 1.00 86.12 90 TYR A C 1
ATOM 692 O O . TYR A 1 90 ? 14.567 5.728 -15.776 1.00 86.12 90 TYR A O 1
ATOM 700 N N . CYS A 1 91 ? 13.154 4.376 -14.674 1.00 85.06 91 CYS A N 1
ATOM 701 C CA . CYS A 1 91 ? 11.998 5.266 -14.750 1.00 85.06 91 CYS A CA 1
ATOM 702 C C . CYS A 1 91 ? 11.839 6.151 -13.504 1.00 85.06 91 CYS A C 1
ATOM 704 O O . CYS A 1 91 ? 10.899 6.939 -13.468 1.00 85.06 91 CYS A O 1
ATOM 706 N N . ALA A 1 92 ? 12.689 5.983 -12.487 1.00 86.12 92 ALA A N 1
ATOM 707 C CA . ALA A 1 92 ? 12.646 6.776 -11.266 1.00 86.12 92 ALA A CA 1
ATOM 708 C C . ALA A 1 92 ? 13.437 8.076 -11.444 1.00 86.12 92 ALA A C 1
ATOM 710 O O . ALA A 1 92 ? 14.534 8.058 -12.009 1.00 86.12 92 ALA A O 1
ATOM 711 N N . GLU A 1 93 ? 12.923 9.176 -10.893 1.00 87.88 93 GLU A N 1
ATOM 712 C CA . GLU A 1 93 ? 13.738 10.376 -10.697 1.00 87.88 93 GLU A CA 1
ATOM 713 C C . GLU A 1 93 ? 14.901 10.064 -9.731 1.00 87.88 93 GLU A C 1
ATOM 715 O O . GLU A 1 93 ? 14.759 9.181 -8.871 1.00 87.88 93 GLU A O 1
ATOM 720 N N . PRO A 1 94 ? 16.063 10.742 -9.832 1.00 86.50 94 PRO A N 1
ATOM 721 C CA . PRO A 1 94 ? 17.250 10.427 -9.030 1.00 86.50 94 PRO A CA 1
ATOM 722 C C . PRO A 1 94 ? 16.991 10.328 -7.518 1.00 86.50 94 PRO A C 1
ATOM 724 O O . PRO A 1 94 ? 17.521 9.439 -6.850 1.00 86.50 94 PRO A O 1
ATOM 727 N N . GLU A 1 95 ? 16.145 11.205 -6.982 1.00 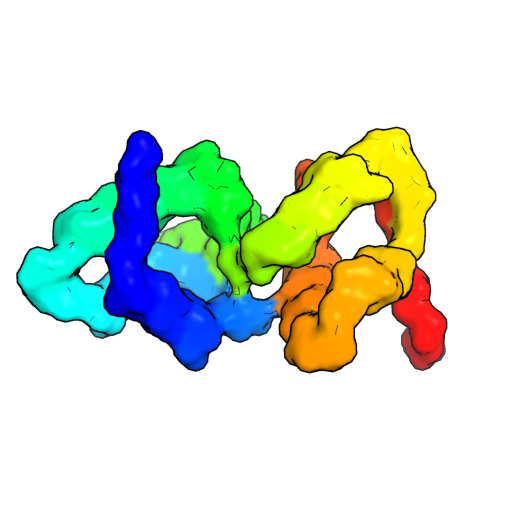87.62 95 GLU A N 1
ATOM 728 C CA . GLU A 1 95 ? 15.728 11.245 -5.579 1.00 87.62 95 GLU A CA 1
ATOM 729 C C . GLU A 1 95 ? 14.801 10.088 -5.161 1.00 87.62 95 GLU A C 1
ATOM 731 O O . GLU A 1 95 ? 14.681 9.779 -3.973 1.00 87.62 95 GLU A O 1
ATOM 736 N N . GLU A 1 96 ? 14.160 9.419 -6.119 1.00 85.88 96 GLU A N 1
ATOM 737 C CA . GLU A 1 96 ? 13.214 8.331 -5.878 1.00 85.88 96 GLU A CA 1
ATOM 738 C C . GLU A 1 96 ? 13.856 6.940 -5.976 1.00 85.88 96 GLU A C 1
ATOM 740 O O . GLU A 1 96 ? 13.294 5.972 -5.453 1.00 85.88 96 GLU A O 1
ATOM 745 N N . ILE A 1 97 ? 15.040 6.826 -6.597 1.00 86.00 97 ILE A N 1
ATOM 746 C CA . ILE A 1 97 ? 15.697 5.546 -6.925 1.00 86.00 97 ILE A CA 1
ATOM 747 C C . ILE A 1 97 ? 15.794 4.615 -5.713 1.00 86.00 97 ILE A C 1
ATOM 749 O O . ILE A 1 97 ? 15.403 3.448 -5.794 1.00 86.00 97 ILE A O 1
ATOM 753 N N . GLU A 1 98 ? 16.304 5.102 -4.580 1.00 85.31 98 GLU A N 1
ATOM 754 C CA . GLU A 1 98 ? 16.504 4.263 -3.388 1.00 85.31 98 GLU A CA 1
ATOM 755 C C . GLU A 1 98 ? 15.177 3.781 -2.793 1.00 85.31 98 GLU A C 1
ATOM 757 O O . GLU A 1 98 ? 15.048 2.651 -2.319 1.00 85.31 98 GLU A O 1
ATOM 762 N N . VAL A 1 99 ? 14.151 4.622 -2.879 1.00 85.31 99 VAL A N 1
ATOM 763 C CA . VAL A 1 99 ? 12.818 4.355 -2.335 1.00 85.31 99 VAL A CA 1
ATOM 764 C C . VAL A 1 99 ? 12.106 3.319 -3.190 1.00 85.31 99 VAL A C 1
ATOM 766 O O . VAL A 1 99 ? 11.493 2.384 -2.666 1.00 85.31 99 VAL A O 1
ATOM 769 N N . TRP A 1 100 ? 12.212 3.460 -4.509 1.00 87.44 100 TRP A N 1
ATOM 770 C CA . TRP A 1 100 ? 11.689 2.488 -5.45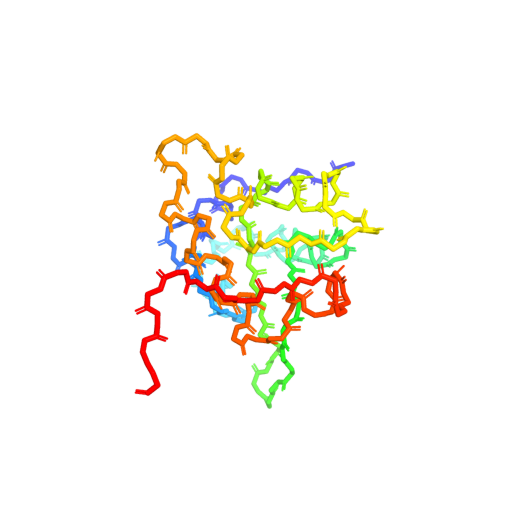5 1.00 87.44 100 TRP A CA 1
ATOM 771 C C . TRP A 1 100 ? 12.421 1.162 -5.315 1.00 87.44 100 TRP A C 1
ATOM 773 O O . TRP A 1 100 ? 11.765 0.128 -5.255 1.00 87.44 100 TRP A O 1
ATOM 783 N N . ARG A 1 101 ? 13.751 1.173 -5.169 1.00 86.81 101 ARG A N 1
ATOM 784 C CA . ARG A 1 101 ? 14.544 -0.042 -4.945 1.00 86.81 101 ARG A CA 1
ATOM 785 C C . ARG A 1 101 ? 14.112 -0.773 -3.679 1.00 86.81 101 ARG A C 1
ATOM 787 O O . ARG A 1 101 ? 13.845 -1.969 -3.736 1.00 86.81 101 ARG A O 1
ATOM 794 N N . SER A 1 102 ? 13.994 -0.064 -2.557 1.00 84.38 102 SER A N 1
ATOM 795 C CA . SER A 1 102 ? 13.544 -0.658 -1.294 1.00 84.38 102 SER A CA 1
ATOM 796 C C . SER A 1 102 ? 12.127 -1.233 -1.410 1.00 84.38 102 SER A C 1
ATOM 798 O O . SER A 1 102 ? 11.882 -2.366 -0.998 1.00 84.38 102 SER A O 1
ATOM 800 N N . SER A 1 103 ? 11.217 -0.505 -2.063 1.00 85.06 103 SER A N 1
ATOM 801 C CA . SER A 1 103 ? 9.847 -0.972 -2.302 1.00 85.06 103 SER A CA 1
ATOM 802 C C . SER A 1 103 ? 9.821 -2.214 -3.196 1.00 85.06 103 SER A C 1
ATOM 804 O O . SER A 1 103 ? 9.172 -3.194 -2.852 1.00 85.06 103 SER A O 1
ATOM 806 N N . LEU A 1 104 ? 10.572 -2.219 -4.300 1.00 84.75 104 LEU A N 1
ATOM 807 C CA . LEU A 1 104 ? 10.686 -3.359 -5.212 1.00 84.75 104 LEU A CA 1
ATOM 808 C C . LEU A 1 104 ? 11.264 -4.595 -4.516 1.00 84.75 104 LEU A C 1
ATOM 810 O O . LEU A 1 104 ? 10.749 -5.687 -4.736 1.00 84.75 104 LEU A O 1
ATOM 814 N N . ASN A 1 105 ? 12.267 -4.437 -3.646 1.00 83.25 105 ASN A N 1
ATOM 815 C CA . ASN A 1 105 ? 12.818 -5.546 -2.862 1.00 83.25 105 ASN A CA 1
ATOM 816 C C . ASN A 1 105 ? 11.762 -6.157 -1.938 1.00 83.25 105 ASN A C 1
ATOM 818 O O . ASN A 1 105 ? 11.575 -7.368 -1.944 1.00 83.25 105 ASN A O 1
ATOM 822 N N . ILE A 1 106 ? 10.997 -5.335 -1.219 1.00 81.75 106 ILE A N 1
ATOM 823 C CA . ILE A 1 106 ? 9.927 -5.836 -0.344 1.00 81.75 106 ILE A CA 1
ATOM 824 C C . ILE A 1 106 ? 8.842 -6.519 -1.166 1.00 81.75 106 ILE A C 1
ATOM 826 O O . ILE A 1 106 ? 8.370 -7.596 -0.807 1.00 81.75 106 ILE A O 1
ATOM 830 N N . MET A 1 107 ? 8.447 -5.924 -2.292 1.00 82.62 107 MET A N 1
ATOM 831 C CA . MET A 1 107 ? 7.472 -6.534 -3.192 1.00 82.62 107 MET A CA 1
ATOM 832 C C . MET A 1 107 ? 7.996 -7.856 -3.777 1.00 82.62 107 MET A C 1
ATOM 834 O O . MET A 1 107 ? 7.204 -8.764 -4.015 1.00 82.62 107 MET A O 1
ATOM 838 N N . HIS A 1 108 ? 9.306 -7.994 -3.994 1.00 82.12 108 HIS A N 1
ATOM 839 C CA . HIS A 1 108 ? 9.930 -9.242 -4.427 1.00 82.12 108 HIS A CA 1
ATOM 840 C C . HIS A 1 108 ? 9.912 -10.303 -3.320 1.00 82.12 108 HIS A C 1
ATOM 842 O O . HIS A 1 108 ? 9.381 -11.391 -3.530 1.00 82.12 108 HIS A O 1
ATOM 848 N N . GLU A 1 109 ? 10.429 -9.970 -2.135 1.00 81.19 109 GLU A N 1
ATOM 849 C CA . GLU A 1 109 ? 10.533 -10.866 -0.975 1.00 81.19 109 GLU A CA 1
ATOM 850 C C . GLU A 1 109 ? 9.166 -11.360 -0.490 1.00 81.19 109 GLU A C 1
ATOM 852 O O . GLU A 1 109 ? 9.020 -12.497 -0.048 1.00 81.19 109 GLU A O 1
ATOM 857 N N . THR A 1 110 ? 8.138 -10.520 -0.609 1.00 76.06 110 THR A N 1
ATOM 858 C CA . THR A 1 110 ? 6.759 -10.873 -0.244 1.00 76.06 110 THR A CA 1
ATOM 859 C C . THR A 1 110 ? 6.006 -11.632 -1.342 1.00 76.06 110 THR A C 1
ATOM 861 O O . THR A 1 110 ? 4.836 -11.972 -1.157 1.00 76.06 110 THR A O 1
ATOM 864 N N . GLY A 1 111 ? 6.632 -11.886 -2.499 1.00 74.25 111 GLY A N 1
ATOM 865 C CA . GLY A 1 111 ? 5.989 -12.506 -3.664 1.00 74.25 111 GLY A CA 1
ATOM 866 C C . GLY A 1 111 ? 4.936 -11.617 -4.335 1.00 74.25 111 GLY A C 1
ATOM 867 O O . GLY A 1 111 ? 4.172 -12.070 -5.191 1.00 74.25 111 GLY A O 1
ATOM 868 N N . LEU A 1 112 ? 4.868 -10.339 -3.955 1.00 75.38 112 LEU A N 1
ATOM 869 C CA . LEU A 1 112 ? 3.899 -9.398 -4.487 1.00 75.38 112 LEU A CA 1
ATOM 870 C C . LEU A 1 112 ? 4.168 -9.041 -5.944 1.00 75.38 112 LEU A C 1
ATOM 872 O O . LEU A 1 112 ? 3.216 -8.918 -6.709 1.00 75.38 112 LEU A O 1
ATOM 876 N N . LEU A 1 113 ? 5.434 -8.924 -6.353 1.00 74.81 113 LEU A N 1
ATOM 877 C CA . LEU A 1 113 ? 5.764 -8.723 -7.766 1.00 74.81 113 LEU A CA 1
ATOM 878 C C . LEU A 1 113 ? 5.194 -9.858 -8.622 1.00 74.81 113 LEU A C 1
ATOM 880 O O . LEU A 1 113 ? 4.554 -9.575 -9.628 1.00 74.81 113 LEU A O 1
ATOM 884 N N . THR A 1 114 ? 5.304 -11.115 -8.183 1.00 72.94 114 THR A N 1
ATOM 885 C CA . THR A 1 114 ? 4.699 -12.263 -8.882 1.00 72.94 114 THR A CA 1
ATOM 886 C C . THR A 1 114 ? 3.176 -12.184 -8.910 1.00 72.94 114 THR A C 1
ATOM 888 O O . THR A 1 114 ? 2.562 -12.514 -9.915 1.00 72.94 114 THR A O 1
ATOM 891 N N . ARG A 1 115 ? 2.529 -11.698 -7.845 1.00 68.56 115 ARG A N 1
ATOM 892 C CA . ARG A 1 115 ? 1.066 -11.516 -7.836 1.00 68.56 115 ARG A CA 1
ATOM 893 C C . ARG A 1 115 ? 0.589 -10.386 -8.750 1.00 68.56 115 ARG A C 1
ATOM 895 O O . ARG A 1 115 ? -0.455 -10.521 -9.376 1.00 68.56 115 ARG A O 1
ATOM 902 N N . VAL A 1 116 ? 1.323 -9.275 -8.803 1.00 66.44 116 VAL A N 1
ATOM 903 C CA . VAL A 1 116 ? 0.947 -8.080 -9.578 1.00 66.44 116 VAL A CA 1
ATOM 904 C C . VAL A 1 116 ? 1.312 -8.233 -11.056 1.00 66.44 116 VAL A C 1
ATOM 906 O O . VAL A 1 116 ? 0.597 -7.729 -11.918 1.00 66.44 116 VAL A O 1
ATOM 909 N N . LEU A 1 117 ? 2.415 -8.920 -11.356 1.00 66.62 117 LEU A N 1
ATOM 910 C CA . LEU A 1 117 ? 3.026 -8.963 -12.688 1.00 66.62 117 LEU A CA 1
ATOM 911 C C . LEU A 1 117 ? 3.144 -10.386 -13.256 1.00 66.62 117 LEU A C 1
ATOM 913 O O . LEU A 1 117 ? 3.579 -10.540 -14.392 1.00 66.62 117 LEU A O 1
ATOM 917 N N . GLY A 1 118 ? 2.788 -11.430 -12.506 1.00 65.81 118 GLY A N 1
ATOM 918 C CA . GLY A 1 118 ? 3.021 -12.824 -12.900 1.00 65.81 118 GLY A CA 1
ATOM 919 C C . GLY A 1 118 ? 4.509 -13.192 -12.951 1.00 65.81 118 GLY A C 1
ATOM 920 O O . GLY A 1 118 ? 5.361 -12.508 -12.381 1.00 65.81 118 GLY A O 1
ATOM 921 N N . ASP A 1 119 ? 4.837 -14.241 -13.709 1.00 64.06 119 ASP A N 1
ATOM 922 C CA . ASP A 1 119 ? 6.218 -14.693 -13.970 1.00 64.06 119 ASP A CA 1
ATOM 923 C C . ASP A 1 119 ? 6.977 -13.785 -14.966 1.00 64.06 119 ASP A C 1
ATOM 925 O O . ASP A 1 119 ? 7.975 -14.176 -15.571 1.00 64.06 119 ASP A O 1
ATOM 929 N N . MET A 1 120 ? 6.500 -12.555 -15.181 1.00 65.69 120 MET A N 1
ATOM 930 C CA . MET A 1 120 ? 6.994 -11.652 -16.225 1.00 65.69 120 MET A CA 1
ATOM 931 C C . MET A 1 120 ? 8.159 -10.757 -15.775 1.00 65.69 120 MET A C 1
ATOM 933 O O . MET A 1 120 ? 8.460 -9.765 -16.439 1.00 65.69 120 MET A O 1
ATOM 937 N N . TYR A 1 121 ? 8.854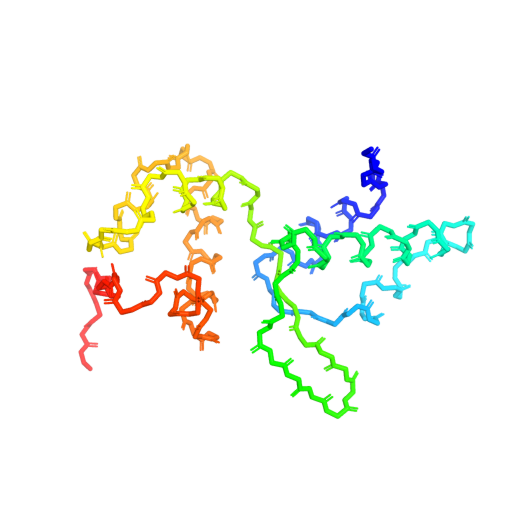 -11.083 -14.683 1.00 65.06 121 TYR A N 1
ATOM 938 C CA . TYR A 1 121 ? 10.027 -10.319 -14.255 1.00 65.06 121 TYR A CA 1
ATOM 939 C C . TYR A 1 121 ? 11.218 -11.208 -13.888 1.00 65.06 121 TYR A C 1
ATOM 941 O O . TYR A 1 121 ? 11.082 -12.245 -13.245 1.00 65.06 121 TYR A O 1
ATOM 949 N N . ILE A 1 122 ? 12.417 -10.771 -14.279 1.00 62.78 122 ILE A N 1
ATOM 950 C CA . ILE A 1 122 ? 13.678 -11.405 -13.885 1.00 62.78 122 ILE A CA 1
ATOM 951 C C . ILE A 1 122 ? 14.266 -10.593 -12.730 1.00 62.78 122 ILE A C 1
ATOM 953 O O . ILE A 1 122 ? 14.637 -9.427 -12.900 1.00 62.78 122 ILE A O 1
ATOM 957 N N . ALA A 1 123 ? 14.351 -11.221 -11.555 1.00 59.59 123 ALA A N 1
ATOM 958 C CA . ALA A 1 123 ? 14.842 -10.612 -10.318 1.00 59.59 123 ALA A CA 1
ATOM 959 C C . ALA A 1 123 ? 16.365 -10.419 -10.273 1.00 59.59 123 ALA A C 1
ATOM 961 O O . ALA A 1 123 ? 16.882 -9.990 -9.250 1.00 59.59 123 ALA A O 1
ATOM 962 N N . SER A 1 124 ? 17.097 -10.735 -11.350 1.00 52.38 124 SER A N 1
ATOM 963 C CA . SER A 1 124 ? 18.553 -10.602 -11.401 1.00 52.38 124 SER A CA 1
ATOM 964 C C . SER A 1 124 ? 18.959 -9.138 -11.210 1.00 52.38 124 SER A C 1
ATOM 966 O O . SER A 1 124 ? 19.033 -8.362 -12.167 1.00 52.38 124 SER A O 1
ATOM 968 N N . ILE A 1 125 ? 19.213 -8.766 -9.960 1.00 47.94 125 ILE A N 1
ATOM 969 C CA . ILE A 1 125 ? 19.983 -7.591 -9.590 1.00 47.94 125 ILE A CA 1
ATOM 970 C C . ILE A 1 125 ? 21.409 -7.898 -10.066 1.00 47.94 125 ILE A C 1
ATOM 972 O O . ILE A 1 125 ? 21.965 -8.922 -9.657 1.00 47.94 125 ILE A O 1
ATOM 976 N N . PRO A 1 126 ? 22.016 -7.099 -10.960 1.00 38.12 126 PRO A N 1
ATOM 977 C CA . PRO A 1 126 ? 23.412 -7.314 -11.317 1.00 38.12 126 PRO A CA 1
ATOM 978 C C . PRO A 1 126 ? 24.256 -7.184 -10.037 1.00 38.12 126 PRO A C 1
ATOM 980 O O . PRO A 1 126 ? 24.304 -6.101 -9.460 1.00 38.12 126 PRO A O 1
ATOM 983 N N . GLY A 1 127 ? 24.875 -8.279 -9.574 1.00 44.22 127 GLY A N 1
ATOM 984 C CA . GLY A 1 127 ? 25.833 -8.264 -8.455 1.00 44.22 127 GLY A CA 1
ATOM 985 C C . GLY A 1 127 ? 25.575 -9.206 -7.270 1.00 44.22 127 GLY A C 1
ATOM 986 O O . GLY A 1 127 ? 26.405 -9.245 -6.368 1.00 44.22 127 GLY A O 1
ATOM 987 N N . GLY A 1 128 ? 24.488 -9.983 -7.245 1.00 33.16 128 GLY A N 1
ATOM 988 C CA . GLY A 1 128 ? 24.294 -11.020 -6.221 1.00 33.16 128 GLY A CA 1
ATOM 989 C C . GLY A 1 128 ? 25.079 -12.287 -6.556 1.00 33.16 128 GLY A C 1
ATOM 990 O O . GLY A 1 128 ? 24.602 -13.111 -7.333 1.00 33.16 128 GLY A O 1
ATOM 991 N N . ALA A 1 129 ? 26.291 -12.423 -6.016 1.00 35.34 129 ALA A N 1
ATOM 992 C CA . ALA A 1 129 ? 26.979 -13.709 -5.968 1.00 35.34 129 ALA A CA 1
ATOM 993 C C . ALA A 1 129 ? 26.198 -14.680 -5.065 1.00 35.34 129 ALA A C 1
ATOM 995 O O . ALA A 1 129 ? 25.577 -14.252 -4.091 1.00 35.34 129 ALA A O 1
ATOM 996 N N . ALA A 1 130 ? 26.217 -15.951 -5.467 1.00 36.69 130 ALA A N 1
ATOM 997 C CA . ALA A 1 130 ? 25.617 -17.097 -4.789 1.00 36.69 130 ALA A CA 1
ATOM 998 C C . ALA A 1 130 ? 26.051 -17.254 -3.323 1.00 36.69 130 ALA A C 1
ATOM 1000 O O . ALA A 1 130 ? 27.183 -16.833 -2.992 1.00 36.69 130 ALA A O 1
#

pLDDT: mean 81.11, std 13.47, range [33.16, 95.62]